Protein AF-A0A6J4N782-F1 (afdb_monomer_lite)

Sequence (67 aa):
MIGASTVAVGIPWWALAVLGAVWLAALGLAIAWFTRRPRAVVVLPVVVAVVWFLSVVGGARYLGWAP

pLDDT: mean 76.15, std 12.1, range [38.12, 87.38]

Foldseek 3Di:
DPDPPCLVVQDDPVLVVVLVVLVVVLVVVLVVCVPPPVVVNVCSVVVNVVVVVCSVVVCVPPVVRDD

Secondary structure (DSSP, 8-state):
-----GGGGSS-HHHHHHHHHHHHHHHHHHHHHHHH-HHHHHHHHHHHHHHHHHHHHHHHHHS----

Organism: NCBI:txid198441

Radius of gyration: 14.68 Å; chains: 1; bounding box: 39×17×39 Å

Structure (mmCIF, N/CA/C/O backbone):
data_AF-A0A6J4N782-F1
#
_entry.id   AF-A0A6J4N782-F1
#
loop_
_atom_site.group_PDB
_atom_site.id
_atom_site.type_symbol
_atom_site.label_atom_id
_atom_site.label_alt_id
_atom_site.label_comp_id
_atom_site.label_asym_id
_atom_site.label_entity_id
_atom_site.label_seq_id
_atom_site.pdbx_PDB_ins_code
_atom_site.Cartn_x
_atom_site.Cartn_y
_atom_site.Cartn_z
_atom_site.occupancy
_atom_site.B_iso_or_equiv
_atom_site.auth_seq_id
_atom_site.auth_comp_id
_atom_site.auth_asym_id
_atom_site.auth_atom_id
_atom_site.pdbx_PDB_model_num
ATOM 1 N N . MET A 1 1 ? 27.377 -4.778 0.979 1.00 38.12 1 MET A N 1
ATOM 2 C CA . MET A 1 1 ? 26.706 -3.929 -0.025 1.00 38.12 1 MET A CA 1
ATOM 3 C C . MET A 1 1 ? 25.225 -4.239 0.066 1.00 38.12 1 MET A C 1
ATOM 5 O O . MET A 1 1 ? 24.866 -5.388 -0.150 1.00 38.12 1 MET A O 1
ATOM 9 N N . ILE A 1 2 ? 24.391 -3.289 0.502 1.00 45.81 2 ILE A N 1
ATOM 10 C CA . ILE A 1 2 ? 22.932 -3.462 0.433 1.00 45.81 2 ILE A CA 1
ATOM 11 C C . ILE A 1 2 ? 22.613 -3.640 -1.050 1.00 45.81 2 ILE A C 1
ATOM 13 O O . ILE A 1 2 ? 22.963 -2.775 -1.850 1.00 45.81 2 ILE A O 1
ATOM 17 N N . GLY A 1 3 ? 22.081 -4.803 -1.421 1.00 44.12 3 GLY A N 1
ATOM 18 C CA . GLY A 1 3 ? 21.806 -5.148 -2.807 1.00 44.12 3 GLY A CA 1
ATOM 19 C C . GLY A 1 3 ? 20.796 -4.174 -3.391 1.00 44.12 3 GLY A C 1
ATOM 20 O O . GLY A 1 3 ? 19.598 -4.321 -3.171 1.00 44.12 3 GLY A O 1
ATOM 21 N N . ALA A 1 4 ? 21.278 -3.191 -4.148 1.00 49.03 4 ALA A N 1
ATOM 22 C CA . ALA A 1 4 ? 20.466 -2.518 -5.142 1.00 49.03 4 ALA A CA 1
ATOM 23 C C . ALA A 1 4 ? 20.184 -3.560 -6.228 1.00 49.03 4 ALA A C 1
ATOM 25 O O . ALA A 1 4 ? 20.917 -3.683 -7.206 1.00 49.03 4 ALA A O 1
ATOM 26 N N . SER A 1 5 ? 19.173 -4.397 -5.990 1.00 53.59 5 SER A N 1
ATOM 27 C CA . SER A 1 5 ? 18.606 -5.264 -7.011 1.00 53.59 5 SER A CA 1
ATOM 28 C C . SER A 1 5 ? 18.328 -4.397 -8.234 1.00 53.59 5 SER A C 1
ATOM 30 O O . SER A 1 5 ? 17.672 -3.361 -8.116 1.00 53.59 5 SER A O 1
ATOM 32 N N . THR A 1 6 ? 18.840 -4.806 -9.391 1.00 51.59 6 THR A N 1
ATOM 33 C CA . THR A 1 6 ? 18.712 -4.116 -10.686 1.00 51.59 6 THR A CA 1
ATOM 34 C C . THR A 1 6 ? 17.266 -3.750 -11.048 1.00 51.59 6 THR A C 1
ATOM 36 O O . THR A 1 6 ? 17.047 -2.845 -11.844 1.00 51.59 6 THR A O 1
ATOM 39 N N . VAL A 1 7 ? 16.283 -4.366 -10.386 1.00 52.94 7 VAL A N 1
ATOM 40 C CA . VAL A 1 7 ? 14.859 -3.992 -10.363 1.00 52.94 7 VAL A CA 1
ATOM 41 C C . VAL A 1 7 ? 14.634 -2.498 -10.067 1.00 52.94 7 VAL A C 1
ATOM 43 O O . VAL A 1 7 ? 13.768 -1.874 -10.674 1.00 52.94 7 VAL A O 1
ATOM 46 N N . ALA A 1 8 ? 15.437 -1.881 -9.191 1.00 52.94 8 ALA A N 1
ATOM 47 C CA . ALA A 1 8 ? 15.304 -0.459 -8.855 1.00 52.94 8 ALA A CA 1
ATOM 48 C C . ALA A 1 8 ? 15.654 0.482 -10.024 1.00 52.94 8 ALA A C 1
ATOM 50 O O . ALA A 1 8 ? 15.256 1.642 -10.011 1.00 52.94 8 ALA A O 1
ATOM 51 N N . VAL A 1 9 ? 16.377 -0.004 -11.038 1.00 55.72 9 VAL A N 1
ATOM 52 C CA . VAL A 1 9 ? 16.851 0.814 -12.166 1.00 55.72 9 VAL A CA 1
ATOM 53 C C . VAL A 1 9 ? 15.724 1.109 -13.172 1.00 55.72 9 VAL A C 1
ATOM 55 O O . VAL A 1 9 ? 15.808 2.090 -13.904 1.00 55.72 9 VAL A O 1
ATOM 58 N N . GLY A 1 10 ? 14.643 0.316 -13.182 1.00 64.69 10 GLY A N 1
ATOM 59 C CA . GLY A 1 10 ? 13.501 0.497 -14.093 1.00 64.69 10 GLY A CA 1
ATOM 60 C C . GLY A 1 10 ? 12.288 1.224 -13.500 1.00 64.69 10 GLY A C 1
ATOM 61 O O . GLY A 1 10 ? 11.364 1.559 -14.239 1.00 64.69 10 GLY A O 1
ATOM 62 N N . ILE A 1 11 ? 12.258 1.458 -12.184 1.00 68.50 11 ILE A N 1
ATOM 63 C CA . ILE A 1 11 ? 11.100 2.056 -11.507 1.00 68.50 11 ILE A CA 1
ATOM 64 C C . ILE A 1 11 ? 11.320 3.570 -11.383 1.00 68.50 11 ILE A C 1
ATOM 66 O O . ILE A 1 11 ? 12.320 4.000 -10.805 1.00 68.50 11 ILE A O 1
ATOM 70 N N . PRO A 1 12 ? 10.398 4.411 -11.879 1.00 77.19 12 PRO A N 1
ATOM 71 C CA . PRO A 1 12 ? 10.555 5.852 -11.793 1.00 77.19 12 PRO A CA 1
ATOM 72 C C . PRO A 1 12 ? 10.513 6.334 -10.337 1.00 77.19 12 PRO A C 1
ATOM 74 O O . PRO A 1 12 ? 9.684 5.901 -9.536 1.00 77.19 12 PRO A O 1
ATOM 77 N N . TRP A 1 13 ? 11.380 7.291 -10.000 1.00 79.50 13 TRP A N 1
ATOM 78 C CA . TRP A 1 13 ? 11.555 7.800 -8.633 1.00 79.50 13 TRP A CA 1
ATOM 79 C C . TRP A 1 13 ? 10.255 8.324 -7.997 1.00 79.50 13 TRP A C 1
ATOM 81 O O . TRP A 1 13 ? 10.047 8.175 -6.793 1.00 79.50 13 TRP A O 1
ATOM 91 N N . TRP A 1 14 ? 9.350 8.899 -8.798 1.00 77.50 14 TRP A N 1
ATOM 92 C CA . TRP A 1 14 ? 8.066 9.398 -8.307 1.00 77.50 14 TRP A CA 1
ATOM 93 C C . TRP A 1 14 ? 7.154 8.257 -7.844 1.00 77.50 14 TRP A C 1
ATOM 95 O O . TRP A 1 14 ? 6.402 8.437 -6.891 1.00 77.50 14 TRP A O 1
ATOM 105 N N . ALA A 1 15 ? 7.245 7.069 -8.451 1.00 79.62 15 ALA A N 1
ATOM 106 C CA . ALA A 1 15 ? 6.454 5.912 -8.040 1.00 79.62 15 ALA A CA 1
ATOM 107 C C . ALA A 1 15 ? 6.894 5.412 -6.661 1.00 79.62 15 ALA A C 1
ATOM 109 O O . ALA A 1 15 ? 6.055 5.077 -5.826 1.00 79.62 15 ALA A O 1
ATOM 110 N N . LEU A 1 16 ? 8.202 5.448 -6.388 1.00 80.50 16 LEU A N 1
ATOM 111 C CA . LEU A 1 16 ? 8.747 5.159 -5.061 1.00 80.50 16 LEU A CA 1
ATOM 112 C C . LEU A 1 16 ? 8.276 6.189 -4.025 1.00 80.50 16 LEU A C 1
ATOM 114 O O . LEU A 1 16 ? 7.874 5.808 -2.926 1.00 80.50 16 LEU A O 1
ATOM 118 N N . ALA A 1 17 ? 8.266 7.477 -4.381 1.00 83.88 17 ALA A N 1
ATOM 119 C CA . ALA A 1 17 ? 7.780 8.539 -3.501 1.00 83.88 17 ALA A CA 1
ATOM 120 C C . ALA A 1 17 ? 6.282 8.385 -3.176 1.00 83.88 17 ALA A C 1
ATOM 122 O O . ALA A 1 17 ? 5.889 8.471 -2.011 1.00 83.88 17 ALA A O 1
ATOM 123 N N . VAL A 1 18 ? 5.452 8.096 -4.184 1.00 83.81 18 VAL A N 1
ATOM 124 C CA . VAL A 1 18 ? 4.011 7.850 -4.008 1.00 83.81 18 VAL A CA 1
ATOM 125 C C . VAL A 1 18 ? 3.773 6.613 -3.144 1.00 83.81 18 VAL A C 1
ATOM 127 O O . VAL A 1 18 ? 2.983 6.673 -2.203 1.00 83.81 18 VAL A O 1
ATOM 130 N N . LEU A 1 19 ? 4.482 5.512 -3.406 1.00 82.88 19 LEU A N 1
ATOM 131 C CA . LEU A 1 19 ? 4.371 4.300 -2.598 1.00 82.88 19 LEU A CA 1
ATOM 132 C C . LEU A 1 19 ? 4.758 4.571 -1.137 1.00 82.88 19 LEU A C 1
ATOM 134 O O . LEU A 1 19 ? 4.034 4.168 -0.228 1.00 82.88 19 LEU A O 1
ATOM 138 N N . GLY A 1 20 ? 5.846 5.309 -0.903 1.00 84.38 20 GLY A N 1
ATOM 139 C CA . GLY A 1 20 ? 6.247 5.742 0.436 1.00 84.38 20 GLY A CA 1
ATOM 140 C C . GLY A 1 20 ? 5.161 6.562 1.140 1.00 84.38 20 GLY A C 1
ATOM 141 O O . GLY A 1 20 ? 4.837 6.288 2.296 1.00 84.38 20 GLY A O 1
ATOM 142 N N . ALA A 1 21 ? 4.533 7.508 0.437 1.00 86.75 21 ALA A N 1
ATOM 143 C CA . ALA A 1 21 ? 3.431 8.300 0.982 1.00 86.75 21 ALA A CA 1
ATOM 144 C C . ALA A 1 21 ? 2.210 7.436 1.352 1.00 86.75 21 ALA A C 1
ATOM 146 O O . ALA A 1 21 ? 1.618 7.641 2.414 1.00 86.75 21 ALA A O 1
ATOM 147 N N . VAL A 1 22 ? 1.865 6.437 0.531 1.00 86.12 22 VAL A N 1
ATOM 148 C CA . VAL A 1 22 ? 0.784 5.476 0.825 1.00 86.12 22 VAL A CA 1
ATOM 149 C C . VAL A 1 22 ? 1.076 4.693 2.107 1.00 86.12 22 VAL A C 1
ATOM 151 O O . VAL A 1 22 ? 0.194 4.567 2.957 1.00 86.12 22 VAL A O 1
ATOM 154 N N . TRP A 1 23 ? 2.309 4.215 2.289 1.00 83.06 23 TRP A N 1
ATOM 155 C CA . TRP A 1 23 ? 2.710 3.509 3.510 1.00 83.06 23 TRP A CA 1
ATOM 156 C C . TRP A 1 23 ? 2.647 4.398 4.756 1.00 83.06 23 TRP A C 1
ATOM 158 O O . TRP A 1 23 ? 2.138 3.963 5.791 1.00 83.06 23 TRP A O 1
ATOM 168 N N . LEU A 1 24 ? 3.095 5.653 4.662 1.00 87.31 24 LEU A N 1
ATOM 169 C CA . LEU A 1 24 ? 3.005 6.609 5.772 1.00 87.31 24 LEU A CA 1
ATOM 170 C C . LEU A 1 24 ? 1.549 6.928 6.135 1.00 87.31 24 LEU A C 1
ATOM 172 O O . LEU A 1 24 ? 1.197 6.958 7.317 1.00 87.31 24 LEU A O 1
ATOM 176 N N . ALA A 1 25 ? 0.684 7.108 5.136 1.00 87.38 25 ALA A N 1
ATOM 177 C CA . ALA A 1 25 ? -0.742 7.322 5.358 1.00 87.38 25 ALA A CA 1
ATOM 178 C C . ALA A 1 25 ? -1.402 6.100 6.015 1.00 87.38 25 ALA A C 1
ATOM 180 O O . ALA A 1 25 ? -2.166 6.253 6.970 1.00 87.38 25 ALA A O 1
ATOM 181 N N . ALA A 1 26 ? -1.074 4.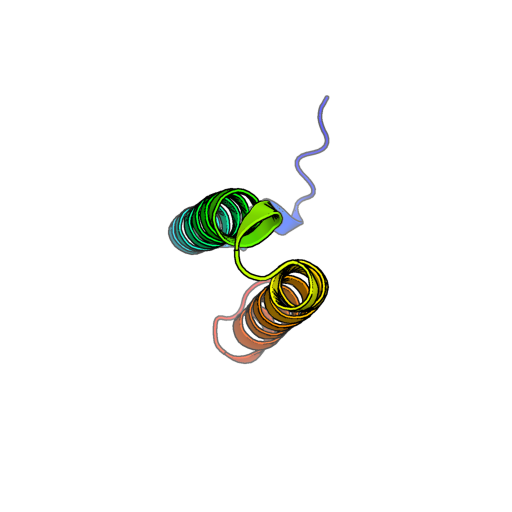889 5.555 1.00 81.75 26 ALA A N 1
ATOM 182 C CA . ALA A 1 26 ? -1.573 3.647 6.138 1.00 81.75 26 ALA A CA 1
ATOM 183 C C . ALA A 1 26 ? -1.131 3.475 7.600 1.00 81.75 26 ALA A C 1
ATOM 185 O O . ALA A 1 26 ? -1.937 3.061 8.434 1.00 81.75 26 ALA A O 1
ATOM 186 N N . LEU A 1 27 ? 0.109 3.852 7.932 1.00 80.00 27 LEU A N 1
ATOM 187 C CA . LEU A 1 27 ? 0.605 3.859 9.308 1.00 80.00 27 LEU A CA 1
ATOM 188 C C . LEU A 1 27 ? -0.175 4.850 10.183 1.00 80.00 27 LEU A C 1
ATOM 190 O O . LEU A 1 27 ? -0.633 4.485 11.266 1.00 80.00 27 LEU A O 1
ATOM 194 N N . GLY A 1 28 ? -0.385 6.079 9.702 1.00 86.12 28 GLY A N 1
ATOM 195 C CA . GLY A 1 28 ? -1.185 7.080 10.412 1.00 86.12 28 GLY A CA 1
ATOM 196 C C . GLY A 1 28 ? -2.623 6.612 10.657 1.00 86.12 28 GLY A C 1
ATOM 197 O O . GLY A 1 28 ? -3.144 6.750 11.763 1.00 86.12 28 GLY A O 1
ATOM 198 N N . LEU A 1 29 ? -3.240 5.984 9.653 1.00 85.19 29 LEU A N 1
ATOM 199 C CA . LEU A 1 29 ? -4.566 5.372 9.754 1.00 85.19 29 LEU A CA 1
ATOM 200 C C . LEU A 1 29 ? -4.600 4.218 10.761 1.00 85.19 29 LEU A C 1
ATOM 202 O O . LEU A 1 29 ? -5.525 4.151 11.569 1.00 85.19 29 LEU A O 1
ATOM 206 N N . ALA A 1 30 ? -3.592 3.343 10.758 1.00 80.62 30 ALA A N 1
ATOM 207 C CA . ALA A 1 30 ? -3.500 2.233 11.701 1.00 80.62 30 ALA A CA 1
ATOM 208 C C . ALA A 1 30 ? -3.419 2.736 13.148 1.00 80.62 30 ALA A C 1
ATOM 210 O O . ALA A 1 30 ? -4.164 2.252 13.998 1.00 80.62 30 ALA A O 1
ATOM 211 N N . ILE A 1 31 ? -2.591 3.754 13.410 1.00 84.81 31 ILE A N 1
ATOM 212 C CA . ILE A 1 31 ? -2.473 4.388 14.732 1.00 84.81 31 ILE A CA 1
ATOM 213 C C . ILE A 1 31 ? -3.798 5.050 15.129 1.00 84.81 31 ILE A C 1
ATOM 215 O O . ILE A 1 31 ? -4.314 4.805 16.219 1.00 84.81 31 ILE A O 1
ATOM 219 N N . ALA A 1 32 ? -4.386 5.852 14.237 1.00 83.81 32 ALA A N 1
ATOM 220 C CA . ALA A 1 32 ? -5.616 6.591 14.517 1.00 83.81 32 ALA A CA 1
ATOM 221 C C . ALA A 1 32 ? -6.828 5.675 14.763 1.00 83.81 32 ALA A C 1
ATOM 223 O O . ALA A 1 32 ? -7.740 6.021 15.520 1.00 83.81 32 ALA A O 1
ATOM 224 N N . TRP A 1 33 ? -6.878 4.517 14.103 1.00 83.12 33 TRP A N 1
ATOM 225 C CA . TRP A 1 33 ? -8.000 3.584 14.205 1.00 83.12 33 TRP A CA 1
ATOM 226 C C . TRP A 1 33 ? -7.798 2.496 15.254 1.00 83.12 33 TRP A C 1
ATOM 228 O O . TRP A 1 33 ? -8.778 1.835 15.597 1.00 83.12 33 TRP A O 1
ATOM 238 N N . PHE A 1 34 ? -6.594 2.348 15.812 1.00 76.00 34 PHE A N 1
ATOM 239 C CA . PHE A 1 34 ? -6.289 1.319 16.809 1.00 76.00 34 PHE A CA 1
ATOM 240 C C . PHE A 1 34 ? -7.248 1.352 18.002 1.00 76.00 34 PHE A C 1
ATOM 242 O O . PHE A 1 34 ? -7.791 0.325 18.401 1.00 76.00 34 PHE A O 1
ATOM 249 N N . THR A 1 35 ? -7.544 2.544 18.514 1.00 75.62 35 THR A N 1
ATOM 250 C CA . THR A 1 35 ? -8.474 2.755 19.632 1.00 75.62 35 THR A CA 1
ATOM 251 C C . THR A 1 35 ? -9.924 2.926 19.192 1.00 75.62 35 THR A C 1
ATOM 253 O O . THR A 1 35 ? -10.835 2.531 19.914 1.00 75.62 35 THR A O 1
ATOM 256 N N . ARG A 1 36 ? -10.172 3.516 18.015 1.00 75.75 36 ARG A N 1
ATOM 257 C CA . ARG A 1 36 ? -11.528 3.924 17.604 1.00 75.75 36 ARG A CA 1
ATOM 258 C C . ARG A 1 36 ? -12.274 2.855 16.802 1.00 75.75 36 ARG A C 1
ATOM 260 O O . ARG A 1 36 ? -13.500 2.794 16.877 1.00 75.75 36 ARG A O 1
ATOM 267 N N . ARG A 1 37 ? -11.563 2.056 15.996 1.00 78.31 37 ARG A N 1
ATOM 268 C CA . ARG A 1 37 ? -12.111 1.039 15.073 1.00 78.31 37 ARG A CA 1
ATOM 269 C C . ARG A 1 37 ? -11.094 -0.097 14.829 1.00 78.31 37 ARG A C 1
ATOM 271 O O . ARG A 1 37 ? -10.611 -0.245 13.706 1.00 78.31 37 ARG A O 1
ATOM 278 N N . PRO A 1 38 ? -10.814 -0.958 15.825 1.00 75.38 38 PRO A N 1
ATOM 279 C CA . PRO A 1 38 ? -9.764 -1.982 15.733 1.00 75.38 38 PRO A CA 1
ATOM 280 C C . PRO A 1 38 ? -9.967 -2.974 14.576 1.00 75.38 38 PRO A C 1
ATOM 282 O O . PRO A 1 38 ? -9.005 -3.409 13.954 1.00 75.38 38 PRO A O 1
ATOM 285 N N . ARG A 1 39 ? -11.217 -3.277 14.196 1.00 77.19 39 ARG A N 1
ATOM 286 C CA . ARG A 1 39 ? -11.509 -4.127 13.023 1.00 77.19 39 ARG A CA 1
ATOM 287 C C . ARG A 1 39 ? -11.042 -3.506 11.704 1.00 77.19 39 ARG A C 1
ATOM 289 O O . ARG A 1 39 ? -10.599 -4.228 10.821 1.00 77.19 39 ARG A O 1
ATOM 296 N N . ALA A 1 40 ? -11.111 -2.182 11.570 1.00 78.38 40 ALA A N 1
ATOM 297 C CA . ALA A 1 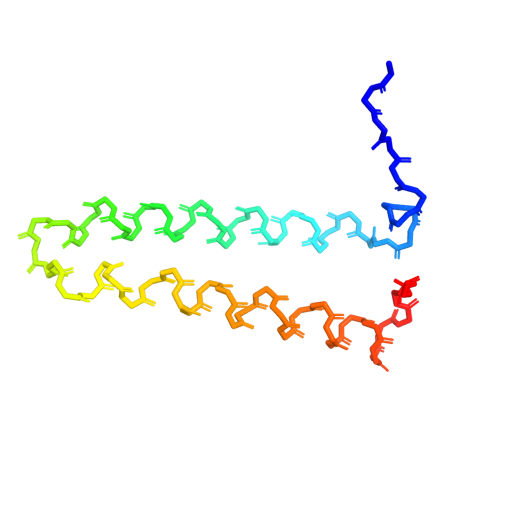40 ? -10.646 -1.490 10.371 1.00 78.38 40 ALA A CA 1
ATOM 298 C C . ALA A 1 40 ? -9.109 -1.502 10.265 1.00 78.38 40 ALA A C 1
ATOM 300 O O . ALA A 1 40 ? -8.573 -1.506 9.159 1.00 78.38 40 ALA A O 1
ATOM 301 N N . VAL A 1 41 ? -8.403 -1.602 11.399 1.00 79.12 41 VAL A N 1
ATOM 302 C CA . VAL A 1 41 ? -6.942 -1.787 11.437 1.00 79.12 41 VAL A CA 1
ATOM 303 C C . VAL A 1 41 ? -6.516 -3.122 10.841 1.00 79.12 41 VAL A C 1
ATOM 305 O O . VAL A 1 41 ? -5.509 -3.179 10.147 1.00 79.12 41 VAL A O 1
ATOM 308 N N . VAL A 1 42 ? -7.308 -4.178 11.032 1.00 78.81 42 VAL A N 1
ATOM 309 C CA . VAL A 1 42 ? -7.025 -5.499 10.443 1.00 78.81 42 VAL A CA 1
ATOM 310 C C . VAL A 1 42 ? -7.187 -5.489 8.916 1.00 78.81 42 VAL A C 1
ATOM 312 O O . VAL A 1 42 ? -6.501 -6.229 8.217 1.00 78.81 42 VAL A O 1
ATOM 315 N N . VAL A 1 43 ? -8.052 -4.624 8.378 1.00 81.56 43 VAL A N 1
ATOM 316 C CA . VAL A 1 43 ? -8.305 -4.514 6.929 1.00 81.56 43 VAL A CA 1
ATOM 317 C C . VAL A 1 43 ? -7.234 -3.682 6.215 1.00 81.56 43 VAL A C 1
ATOM 319 O O . VAL A 1 43 ? -6.917 -3.957 5.059 1.00 81.56 43 VAL A O 1
ATOM 322 N N . LEU A 1 44 ? -6.633 -2.702 6.897 1.00 80.94 44 LEU A N 1
ATOM 323 C CA . LEU A 1 44 ? -5.570 -1.847 6.354 1.00 80.94 44 LEU A CA 1
ATOM 324 C C . LEU A 1 44 ? -4.423 -2.612 5.665 1.00 80.94 44 LEU A C 1
ATOM 326 O O . LEU A 1 44 ? -4.145 -2.289 4.511 1.00 80.94 44 LEU A O 1
ATOM 330 N N . PRO A 1 45 ? -3.779 -3.6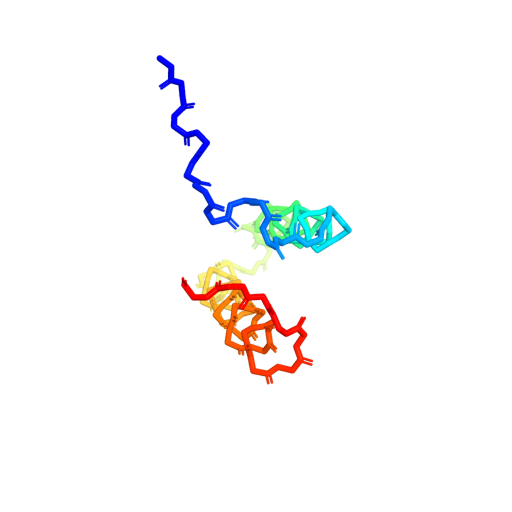30 6.272 1.00 79.00 45 PRO A N 1
ATOM 331 C CA . PRO A 1 45 ? -2.698 -4.361 5.611 1.00 79.00 45 PRO A CA 1
ATOM 332 C C . PRO A 1 45 ? -3.162 -5.096 4.348 1.00 79.00 45 PRO A C 1
ATOM 334 O O . PRO A 1 45 ? -2.416 -5.143 3.374 1.00 79.00 45 PRO A O 1
ATOM 337 N N . VAL A 1 46 ? -4.398 -5.609 4.320 1.00 85.00 46 VAL A N 1
ATOM 338 C CA . VAL A 1 46 ? -4.969 -6.247 3.121 1.00 85.00 46 VAL A CA 1
ATOM 339 C C . VAL A 1 46 ? -5.133 -5.223 1.999 1.00 85.00 46 VAL A C 1
ATOM 341 O O . VAL A 1 46 ? -4.719 -5.472 0.870 1.00 85.00 46 VAL A O 1
ATOM 344 N N . VAL A 1 47 ? -5.678 -4.045 2.309 1.00 84.81 47 VAL A N 1
ATOM 345 C CA . VAL A 1 47 ? -5.832 -2.954 1.335 1.00 84.81 47 VAL A CA 1
ATOM 346 C C . VAL A 1 47 ? -4.473 -2.496 0.812 1.00 84.81 47 VAL A C 1
ATOM 348 O O . VAL A 1 47 ? -4.303 -2.351 -0.396 1.00 84.81 47 VAL A O 1
ATOM 351 N N . VAL A 1 48 ? -3.488 -2.320 1.694 1.00 85.31 48 VAL A N 1
ATOM 352 C CA . VAL A 1 48 ? -2.127 -1.921 1.307 1.00 85.31 48 VAL A CA 1
ATOM 353 C C . VAL A 1 48 ? -1.474 -2.979 0.416 1.00 85.31 48 VAL A C 1
ATOM 355 O O . VAL A 1 48 ? -0.877 -2.623 -0.598 1.00 85.31 48 VAL A O 1
ATOM 358 N N . ALA A 1 49 ? -1.632 -4.267 0.730 1.00 82.31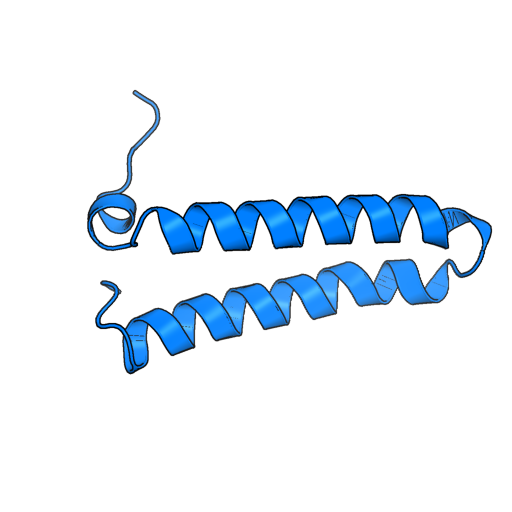 49 ALA A N 1
ATOM 359 C CA . ALA A 1 49 ? -1.122 -5.355 -0.101 1.00 82.31 49 ALA A CA 1
ATOM 360 C C . ALA A 1 49 ? -1.759 -5.358 -1.501 1.00 82.31 49 ALA A C 1
ATOM 362 O O . ALA A 1 49 ? -1.053 -5.517 -2.496 1.00 82.31 49 ALA A O 1
ATOM 363 N N . VAL A 1 50 ? -3.071 -5.119 -1.592 1.00 86.31 50 VAL A N 1
ATOM 364 C CA . VAL A 1 50 ? -3.777 -4.994 -2.877 1.00 86.31 50 VAL A CA 1
ATOM 365 C C . VAL A 1 50 ? -3.268 -3.787 -3.665 1.00 86.31 50 VAL A C 1
ATOM 367 O O . VAL A 1 50 ? -2.951 -3.926 -4.843 1.00 86.31 50 VAL A O 1
ATO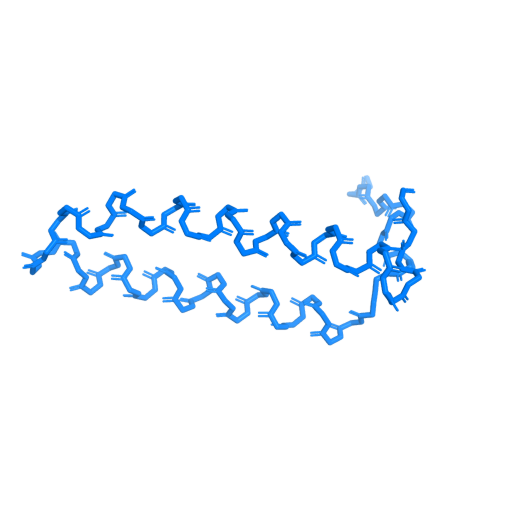M 370 N N . VAL A 1 51 ? -3.137 -2.618 -3.031 1.00 86.75 51 VAL A N 1
ATOM 371 C CA . VAL A 1 51 ? -2.611 -1.404 -3.680 1.00 86.75 51 VAL A CA 1
ATOM 372 C C . VAL A 1 51 ? -1.190 -1.630 -4.192 1.00 86.75 51 VAL A C 1
ATOM 374 O O . VAL A 1 51 ? -0.890 -1.281 -5.335 1.00 86.75 51 VAL A O 1
ATOM 377 N N . TRP A 1 52 ? -0.329 -2.254 -3.387 1.00 82.88 52 TRP A N 1
ATOM 378 C CA . TRP A 1 52 ? 1.024 -2.615 -3.799 1.00 82.88 52 TRP A CA 1
ATOM 379 C C . TRP A 1 52 ? 1.004 -3.552 -5.011 1.00 82.88 52 TRP A C 1
ATOM 381 O O . TRP A 1 52 ? 1.635 -3.252 -6.024 1.00 82.88 52 TRP A O 1
ATOM 391 N N . PHE A 1 53 ? 0.223 -4.633 -4.953 1.00 84.12 53 PHE A N 1
ATOM 392 C CA . PHE A 1 53 ? 0.147 -5.620 -6.030 1.00 84.12 53 PHE A CA 1
ATOM 393 C C . PHE A 1 53 ? -0.362 -5.004 -7.338 1.00 84.12 53 PHE A C 1
ATOM 395 O O . PHE A 1 53 ? 0.242 -5.193 -8.394 1.00 84.12 53 PHE A O 1
ATOM 402 N N . LEU A 1 54 ? -1.430 -4.205 -7.270 1.00 85.44 54 LEU A N 1
ATOM 403 C CA . LEU A 1 54 ? -1.964 -3.480 -8.424 1.00 85.44 54 LEU A CA 1
ATOM 404 C C . LEU A 1 54 ? -0.958 -2.475 -8.989 1.00 85.44 54 LEU A C 1
ATOM 406 O O . LEU A 1 54 ? -0.901 -2.303 -10.204 1.00 85.44 54 LEU A O 1
ATOM 410 N N . SER A 1 55 ? -0.147 -1.843 -8.139 1.00 82.88 55 SER A N 1
ATOM 411 C CA . SER 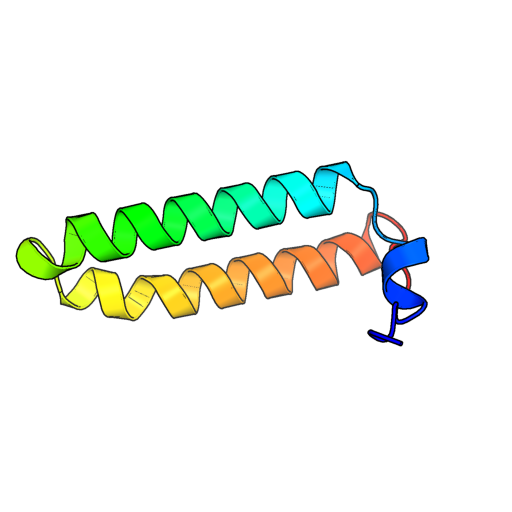A 1 55 ? 0.899 -0.918 -8.589 1.00 82.88 55 SER A CA 1
ATOM 412 C C . SER A 1 55 ? 2.016 -1.652 -9.330 1.00 82.88 55 SER A C 1
ATOM 414 O O . SER A 1 55 ? 2.453 -1.181 -10.375 1.00 82.88 55 SER A O 1
ATOM 416 N N . VAL A 1 56 ? 2.440 -2.824 -8.842 1.00 80.44 56 VAL A N 1
ATOM 417 C CA . VAL A 1 56 ? 3.458 -3.659 -9.504 1.00 80.44 56 VAL A CA 1
ATOM 418 C C . VAL A 1 56 ? 2.944 -4.176 -10.847 1.00 80.44 56 VAL A C 1
ATOM 420 O O . VAL A 1 56 ? 3.579 -3.961 -11.877 1.00 80.44 56 VAL A O 1
ATOM 423 N N . VAL A 1 57 ? 1.764 -4.805 -10.861 1.00 84.00 57 VAL A N 1
ATOM 424 C CA . VAL A 1 57 ? 1.175 -5.372 -12.086 1.00 84.00 57 VAL A CA 1
ATOM 425 C C . VAL A 1 57 ? 0.814 -4.275 -13.086 1.00 84.00 57 VAL A C 1
ATOM 427 O O . VAL A 1 57 ? 1.075 -4.413 -14.280 1.00 84.00 57 VAL A O 1
ATOM 430 N N . GLY A 1 58 ? 0.229 -3.174 -12.614 1.00 84.19 58 GLY A N 1
ATOM 431 C CA . GLY A 1 58 ? -0.107 -2.022 -13.444 1.00 84.19 58 GLY A CA 1
ATOM 432 C C . GLY A 1 58 ? 1.137 -1.345 -14.015 1.00 84.19 58 GLY A C 1
ATOM 433 O O . GLY A 1 58 ? 1.173 -1.035 -15.204 1.00 84.19 58 GLY A O 1
ATOM 434 N N . GLY A 1 59 ? 2.181 -1.186 -13.204 1.00 81.69 59 GLY A N 1
ATOM 435 C CA . GLY A 1 59 ? 3.470 -0.660 -13.636 1.00 81.69 59 GLY A CA 1
ATOM 436 C C . GLY A 1 59 ? 4.133 -1.515 -14.713 1.00 81.69 59 GLY A C 1
ATOM 437 O O . GLY A 1 59 ? 4.535 -0.993 -15.753 1.00 81.69 59 GLY A O 1
ATOM 438 N N . ALA A 1 60 ? 4.163 -2.833 -14.517 1.00 80.56 60 ALA A N 1
ATOM 439 C CA . ALA A 1 60 ? 4.707 -3.768 -15.498 1.00 80.56 60 ALA A CA 1
ATOM 440 C C . ALA A 1 60 ? 3.893 -3.784 -16.804 1.00 80.56 60 ALA A C 1
ATOM 442 O O . ALA A 1 60 ? 4.457 -3.803 -17.896 1.00 80.56 60 ALA A O 1
ATOM 443 N N . ARG A 1 61 ? 2.557 -3.743 -16.710 1.00 81.50 61 ARG A N 1
ATOM 444 C CA . ARG A 1 61 ? 1.664 -3.869 -17.873 1.00 81.50 61 ARG A CA 1
ATOM 445 C C . ARG A 1 61 ? 1.519 -2.587 -18.689 1.00 81.50 61 ARG A C 1
ATOM 447 O O . ARG A 1 61 ? 1.403 -2.670 -19.908 1.00 81.50 61 ARG A O 1
ATOM 454 N N . TYR A 1 62 ? 1.455 -1.429 -18.035 1.00 83.06 62 TYR A N 1
ATOM 455 C CA . TYR A 1 62 ? 1.091 -0.164 -18.686 1.00 83.06 62 TYR A CA 1
ATOM 456 C C . TYR A 1 62 ? 2.232 0.846 -18.745 1.00 83.06 62 TYR A C 1
ATOM 458 O O . TYR A 1 62 ? 2.217 1.716 -19.611 1.00 83.06 62 TYR A O 1
ATOM 466 N N . LEU A 1 63 ? 3.200 0.757 -17.832 1.00 78.19 63 LEU A N 1
ATOM 467 C CA . LEU A 1 63 ? 4.259 1.758 -17.687 1.00 78.19 63 LEU A CA 1
ATOM 468 C C . LEU A 1 63 ? 5.640 1.224 -18.089 1.00 78.19 63 LEU A C 1
ATOM 470 O O . LEU A 1 63 ? 6.621 1.959 -18.002 1.00 78.19 63 LEU A O 1
ATOM 474 N N . GLY A 1 64 ? 5.719 -0.034 -18.542 1.00 73.06 64 GLY A N 1
ATOM 475 C CA . GLY A 1 64 ? 6.958 -0.663 -19.000 1.00 73.06 64 GLY A CA 1
ATOM 476 C C . GLY A 1 64 ? 7.990 -0.865 -17.890 1.00 73.06 64 GLY A C 1
ATOM 477 O O . GLY A 1 64 ? 9.183 -0.935 -18.179 1.00 73.06 64 GLY A O 1
ATOM 478 N N . TRP A 1 65 ? 7.558 -0.919 -16.624 1.00 71.06 65 TRP A N 1
ATOM 479 C CA . TRP A 1 65 ? 8.459 -1.219 -15.511 1.00 71.06 65 TRP A CA 1
ATOM 480 C C . TRP A 1 65 ? 8.945 -2.668 -15.651 1.00 71.06 65 TRP A C 1
ATOM 482 O O . TRP A 1 65 ? 8.157 -3.557 -15.973 1.00 71.06 65 TRP A O 1
ATOM 492 N N . ALA A 1 66 ? 10.246 -2.899 -15.474 1.00 64.31 66 ALA A N 1
ATOM 493 C CA . ALA A 1 66 ? 10.852 -4.213 -15.690 1.00 64.31 66 ALA A CA 1
ATOM 494 C C . ALA A 1 66 ? 10.251 -5.289 -14.749 1.00 64.31 66 ALA A C 1
ATOM 496 O O . ALA A 1 66 ? 10.056 -4.985 -13.568 1.00 64.31 66 ALA A O 1
ATOM 497 N N . PRO A 1 67 ? 9.968 -6.516 -15.237 1.00 56.06 67 PRO A N 1
ATOM 498 C CA . PRO A 1 67 ? 9.704 -7.681 -14.391 1.00 56.06 67 PRO A CA 1
ATOM 499 C C . PRO A 1 67 ? 10.980 -8.240 -13.743 1.00 56.06 67 PRO A C 1
ATOM 501 O O . PRO A 1 67 ? 12.062 -8.158 -14.371 1.00 56.06 67 PRO A O 1
#